Protein AF-A0A965D8L5-F1 (afdb_monomer_lite)

Radius of gyration: 15.69 Å; chains: 1; bounding box: 41×31×36 Å

pLDDT: mean 83.29, std 12.22, range [56.09, 97.19]

Sequence (65 aa):
AQIGKPSRDDFLLQPGELLQRCSSLRVVAYEDGFLSHPDRFIQRIVAVREISSPGSTTRYPLSLE

Secondary structure (DSSP, 8-state):
---S--S-GGGSPPTTHHHHHTTTSEEEEEEEEEETTTTEEEEEEEEE---SPTT----------

Foldseek 3Di:
DDQDDPPDCVPDQDVCNVVVVCVQWAWPDWDFAWDVPPTDTDTDTDTHRDPDDPPDDDDDDPDPD

Structure (mmCIF, N/CA/C/O backbone):
data_AF-A0A965D8L5-F1
#
_entry.id   AF-A0A965D8L5-F1
#
loop_
_atom_site.group_PDB
_atom_site.id
_atom_site.type_symbol
_atom_site.label_atom_id
_atom_site.label_alt_id
_atom_site.label_comp_id
_atom_site.label_asym_id
_atom_site.label_entity_id
_atom_site.label_seq_id
_atom_site.pdbx_PDB_ins_code
_atom_site.Cartn_x
_atom_site.Cartn_y
_atom_site.Cartn_z
_atom_site.occupancy
_atom_site.B_iso_or_equiv
_atom_site.auth_seq_id
_atom_site.auth_comp_id
_atom_site.auth_asym_id
_atom_site.auth_atom_id
_atom_site.pdbx_PDB_model_num
ATOM 1 N N . ALA A 1 1 ? 7.312 -8.934 -15.829 1.00 56.09 1 ALA A N 1
ATOM 2 C CA . ALA A 1 1 ? 7.979 -7.729 -16.359 1.00 56.09 1 ALA A CA 1
ATOM 3 C C . ALA A 1 1 ? 8.923 -7.207 -15.285 1.00 56.09 1 ALA A C 1
ATOM 5 O O . ALA A 1 1 ? 8.484 -7.088 -14.150 1.00 56.09 1 ALA A O 1
ATOM 6 N N . GLN A 1 2 ? 10.197 -6.973 -15.603 1.00 64.62 2 GLN A N 1
ATOM 7 C CA . GLN A 1 2 ? 11.162 -6.383 -14.672 1.00 64.62 2 GLN A CA 1
ATOM 8 C C . GLN A 1 2 ? 11.332 -4.917 -15.068 1.00 64.62 2 GLN A C 1
ATOM 10 O O . GLN A 1 2 ? 11.757 -4.625 -16.183 1.00 64.62 2 GLN A O 1
ATOM 15 N N . ILE A 1 3 ? 10.911 -4.011 -14.193 1.00 69.06 3 ILE A N 1
ATOM 16 C CA . ILE A 1 3 ? 10.893 -2.571 -14.446 1.00 69.06 3 ILE A CA 1
ATOM 17 C C . ILE A 1 3 ? 12.028 -1.947 -13.645 1.00 69.06 3 ILE A C 1
ATOM 19 O O . ILE A 1 3 ? 12.065 -2.063 -12.421 1.00 69.06 3 ILE A O 1
ATOM 23 N N . GLY A 1 4 ? 12.981 -1.332 -14.345 1.00 70.19 4 GLY A N 1
ATOM 24 C CA . GLY A 1 4 ? 14.255 -0.927 -13.755 1.00 70.19 4 GLY A CA 1
ATOM 25 C C . GLY A 1 4 ? 15.126 -2.115 -13.317 1.00 70.19 4 GLY A C 1
ATOM 26 O O . GLY A 1 4 ? 14.791 -3.287 -13.495 1.00 70.19 4 GLY A O 1
ATOM 27 N N . LYS A 1 5 ? 16.292 -1.802 -12.749 1.00 67.56 5 LYS A N 1
ATOM 28 C CA . LYS A 1 5 ? 17.176 -2.769 -12.094 1.00 67.56 5 LYS A CA 1
ATOM 29 C C . LYS A 1 5 ? 17.392 -2.258 -10.670 1.00 67.56 5 LYS A C 1
ATOM 31 O O . LYS A 1 5 ? 18.242 -1.388 -10.490 1.00 67.56 5 LYS A O 1
ATOM 36 N N . PRO A 1 6 ? 16.564 -2.677 -9.698 1.00 66.62 6 PRO A N 1
ATOM 37 C CA . PRO A 1 6 ? 16.732 -2.229 -8.326 1.00 66.62 6 PRO A CA 1
ATOM 38 C C . PRO A 1 6 ? 18.138 -2.630 -7.888 1.00 66.62 6 PRO A C 1
ATOM 40 O O . PRO A 1 6 ? 18.509 -3.797 -7.922 1.00 66.62 6 PRO A O 1
ATOM 43 N N . SER A 1 7 ? 18.969 -1.645 -7.553 1.00 72.50 7 SER A N 1
ATOM 44 C CA . SER A 1 7 ? 20.349 -1.906 -7.133 1.00 72.50 7 SER A CA 1
ATOM 45 C C . SER A 1 7 ? 20.405 -2.629 -5.783 1.00 72.50 7 SER A C 1
ATOM 47 O O . SER A 1 7 ? 21.462 -3.127 -5.403 1.00 72.50 7 SER A O 1
ATOM 49 N N . ARG A 1 8 ? 19.285 -2.631 -5.042 1.00 74.81 8 ARG A N 1
ATOM 50 C CA . ARG A 1 8 ? 19.103 -3.242 -3.723 1.00 74.81 8 ARG A CA 1
ATOM 51 C C . ARG A 1 8 ? 17.643 -3.669 -3.538 1.00 74.81 8 ARG A C 1
ATOM 53 O O . ARG A 1 8 ? 16.770 -2.808 -3.439 1.00 74.81 8 ARG A O 1
ATOM 60 N N . ASP A 1 9 ? 17.404 -4.972 -3.446 1.00 73.75 9 ASP A N 1
ATOM 61 C CA . ASP A 1 9 ? 16.052 -5.539 -3.335 1.00 73.75 9 ASP A CA 1
ATOM 62 C C . ASP A 1 9 ? 15.387 -5.249 -1.980 1.00 73.75 9 ASP A C 1
ATOM 64 O O . ASP A 1 9 ? 14.166 -5.167 -1.912 1.00 73.75 9 ASP A O 1
ATOM 68 N N . ASP A 1 10 ? 16.170 -4.975 -0.929 1.00 78.69 10 ASP A N 1
ATOM 69 C CA . ASP A 1 10 ? 15.669 -4.594 0.407 1.00 78.69 10 ASP A CA 1
ATOM 70 C C . ASP A 1 10 ? 14.812 -3.312 0.407 1.00 78.69 10 ASP A C 1
ATOM 72 O O . ASP A 1 10 ? 14.099 -3.038 1.368 1.00 78.69 10 ASP A O 1
ATOM 76 N N . PHE A 1 11 ? 14.909 -2.492 -0.647 1.00 73.44 11 PHE A N 1
ATOM 77 C CA . PHE A 1 11 ? 14.111 -1.271 -0.805 1.00 73.44 11 PHE A CA 1
ATOM 78 C C . PHE A 1 11 ? 12.795 -1.509 -1.552 1.00 73.44 11 PHE A C 1
ATOM 80 O O . PHE A 1 11 ? 12.009 -0.575 -1.719 1.00 73.44 11 PHE A O 1
ATOM 87 N N . LEU A 1 12 ? 12.552 -2.734 -2.023 1.00 83.25 12 LEU A N 1
ATOM 88 C CA . LEU A 1 12 ? 11.293 -3.111 -2.640 1.00 83.25 12 LEU A CA 1
ATOM 89 C C . LEU A 1 12 ? 10.323 -3.607 -1.576 1.00 83.25 12 LEU A C 1
ATOM 91 O O . LEU A 1 12 ? 10.619 -4.542 -0.830 1.00 83.25 12 LEU A O 1
ATOM 95 N N . LEU A 1 13 ? 9.132 -3.010 -1.567 1.00 87.38 13 LEU A N 1
ATOM 96 C CA . LEU A 1 13 ? 8.023 -3.519 -0.773 1.00 87.38 13 LEU A CA 1
ATOM 97 C C . LEU A 1 13 ? 7.707 -4.955 -1.190 1.00 87.38 13 LEU A C 1
ATOM 99 O O . LEU A 1 13 ? 7.534 -5.243 -2.378 1.00 87.38 13 LEU A O 1
ATOM 103 N N . GLN A 1 14 ? 7.594 -5.841 -0.204 1.00 89.25 14 GLN A N 1
ATOM 104 C CA . GLN A 1 14 ? 7.098 -7.191 -0.439 1.00 89.25 14 GLN A CA 1
ATOM 105 C C . GLN A 1 14 ? 5.582 -7.164 -0.714 1.00 89.25 14 GLN A C 1
ATOM 107 O O . GLN A 1 14 ? 4.872 -6.254 -0.256 1.00 89.25 14 GLN A O 1
ATOM 112 N N . PRO A 1 15 ? 5.036 -8.157 -1.439 1.00 89.62 15 PRO A N 1
ATOM 113 C CA . PRO A 1 15 ? 3.593 -8.278 -1.622 1.00 89.62 15 PRO A CA 1
ATOM 114 C C . PRO A 1 15 ? 2.854 -8.264 -0.277 1.00 89.62 15 PRO A C 1
ATOM 116 O O . PRO A 1 15 ? 3.164 -9.047 0.619 1.00 89.62 15 PRO A O 1
ATOM 119 N N . GLY A 1 16 ? 1.893 -7.351 -0.122 1.00 92.94 16 GLY A N 1
ATOM 120 C CA . GLY A 1 16 ? 1.105 -7.204 1.105 1.00 92.94 16 GLY A CA 1
ATOM 121 C C . GLY A 1 16 ? 1.853 -6.644 2.323 1.00 92.94 16 GLY A C 1
ATOM 122 O O . GLY A 1 16 ? 1.263 -6.579 3.404 1.00 92.94 16 GLY A O 1
ATOM 123 N N . GLU A 1 17 ? 3.109 -6.207 2.186 1.00 95.50 17 GLU A N 1
ATOM 124 C CA . GLU A 1 17 ? 3.897 -5.674 3.303 1.00 95.50 17 GLU A CA 1
ATOM 125 C C . GLU A 1 17 ? 3.169 -4.536 4.032 1.00 95.50 17 GLU A C 1
ATOM 127 O O . GLU A 1 17 ? 3.068 -4.552 5.261 1.00 95.50 17 GLU A O 1
ATOM 132 N N . LEU A 1 18 ? 2.588 -3.578 3.302 1.00 96.56 18 LEU A N 1
ATOM 133 C CA . LEU A 1 18 ? 1.875 -2.453 3.908 1.00 96.56 18 LEU A CA 1
ATOM 134 C C . LEU A 1 18 ? 0.627 -2.897 4.683 1.00 96.56 18 LEU A C 1
ATOM 136 O O . LEU A 1 18 ? 0.337 -2.333 5.737 1.00 96.56 18 LEU A O 1
ATOM 140 N N . LEU A 1 19 ? -0.082 -3.935 4.223 1.00 96.94 19 LEU A N 1
ATOM 141 C CA . LEU A 1 19 ? -1.221 -4.499 4.958 1.00 96.94 19 LEU A CA 1
ATOM 142 C C . LEU A 1 19 ? -0.766 -5.108 6.286 1.00 96.94 19 LEU A C 1
ATOM 144 O O . LEU A 1 19 ? -1.387 -4.870 7.321 1.00 96.94 19 LEU A O 1
ATOM 148 N N . GLN A 1 20 ? 0.348 -5.844 6.278 1.00 96.88 20 GLN A N 1
ATOM 149 C CA . GLN A 1 20 ? 0.899 -6.436 7.494 1.00 96.88 20 GLN A CA 1
ATOM 150 C C . GLN A 1 20 ? 1.352 -5.357 8.486 1.00 96.88 20 GLN A C 1
ATOM 152 O O . GLN A 1 20 ? 1.032 -5.429 9.678 1.00 96.88 20 GLN A O 1
ATOM 157 N N . ARG A 1 21 ? 2.040 -4.319 7.995 1.00 96.31 21 ARG A N 1
ATOM 158 C CA . ARG A 1 21 ? 2.489 -3.173 8.804 1.00 96.31 21 ARG A CA 1
ATOM 159 C C . ARG A 1 21 ? 1.322 -2.379 9.397 1.00 96.31 21 ARG A C 1
ATOM 161 O O . ARG A 1 21 ? 1.428 -1.907 10.527 1.00 96.31 21 ARG A O 1
ATOM 168 N N . CYS A 1 22 ? 0.209 -2.264 8.677 1.00 96.81 22 CYS A N 1
ATOM 169 C CA . CYS A 1 22 ? -0.988 -1.543 9.115 1.00 96.81 22 CYS A CA 1
ATOM 170 C C . CYS A 1 22 ? -2.062 -2.440 9.749 1.00 96.81 22 CYS A C 1
ATOM 172 O O . CYS A 1 22 ? -3.181 -1.978 9.941 1.00 96.81 22 CYS A O 1
ATOM 174 N N . SER A 1 23 ? -1.742 -3.679 10.129 1.00 95.50 23 SER A N 1
ATOM 175 C CA . SER A 1 23 ? -2.702 -4.648 10.693 1.00 95.50 23 SER A CA 1
ATOM 176 C C . SER A 1 23 ? -3.448 -4.175 11.950 1.00 95.50 23 SER A C 1
ATOM 178 O O . SER A 1 23 ? -4.536 -4.663 12.238 1.00 95.50 23 SER A O 1
ATOM 180 N N . SER A 1 24 ? -2.890 -3.212 12.691 1.00 94.19 24 SER A N 1
ATOM 181 C CA . SER A 1 24 ? -3.524 -2.593 13.869 1.00 94.19 24 SER A CA 1
ATOM 182 C C . SER A 1 24 ? -4.353 -1.339 13.556 1.00 94.19 24 SER A C 1
ATOM 184 O O . SER A 1 24 ? -4.894 -0.710 14.466 1.00 94.19 24 SER A O 1
ATOM 186 N N . LEU A 1 25 ? -4.419 -0.936 12.289 1.00 93.06 25 LEU A N 1
ATOM 187 C CA . LEU A 1 25 ? -5.119 0.252 11.820 1.00 93.06 25 LEU A CA 1
ATOM 188 C C . LEU A 1 25 ? -6.305 -0.154 10.950 1.00 93.06 25 LEU A C 1
ATOM 190 O O . LEU A 1 25 ? -6.312 -1.203 10.307 1.00 93.06 25 LEU A O 1
ATOM 194 N N . ARG A 1 26 ? -7.295 0.731 10.862 1.00 90.88 26 ARG A N 1
ATOM 195 C CA . ARG A 1 26 ? -8.373 0.581 9.893 1.00 90.88 26 ARG A CA 1
ATOM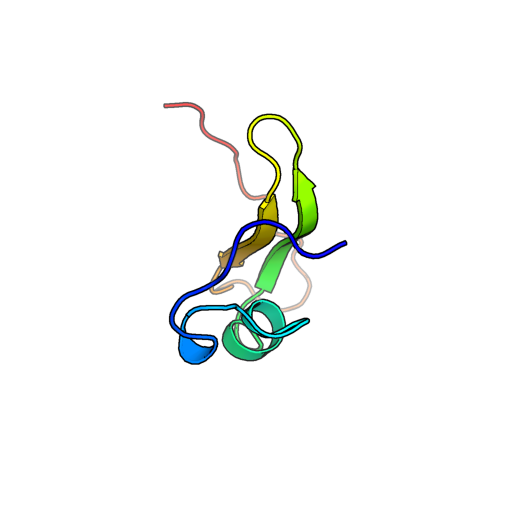 196 C C . ARG A 1 26 ? -7.855 1.017 8.526 1.00 90.88 26 ARG A C 1
ATOM 198 O O . ARG A 1 26 ? -7.488 2.180 8.344 1.00 90.88 26 ARG A O 1
ATOM 205 N N . VAL A 1 27 ? -7.830 0.102 7.562 1.00 92.88 27 VAL A N 1
ATOM 206 C CA . VAL A 1 27 ? -7.446 0.419 6.180 1.00 92.88 27 VAL A CA 1
ATOM 207 C C . VAL A 1 27 ? -8.610 1.122 5.482 1.00 92.88 27 VAL A C 1
ATOM 209 O O . VAL A 1 2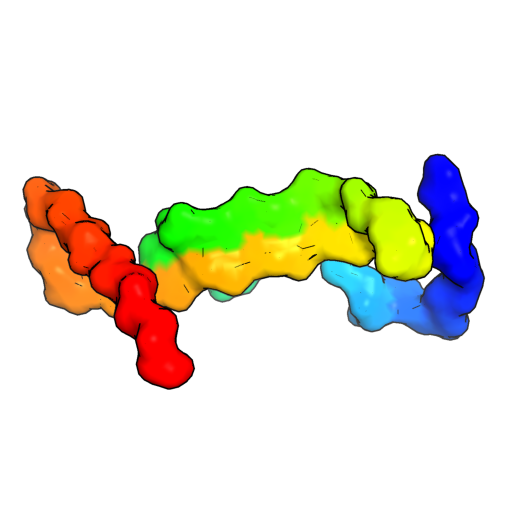7 ? -9.737 0.629 5.468 1.00 92.88 27 VAL A O 1
ATOM 212 N N . VAL A 1 28 ? -8.342 2.302 4.925 1.00 91.69 28 VAL A N 1
ATOM 213 C CA . VAL A 1 28 ? -9.309 3.121 4.178 1.00 91.69 28 VAL A CA 1
ATOM 214 C C . VAL A 1 28 ? -9.192 2.856 2.682 1.00 91.69 28 VAL A C 1
ATOM 216 O O . VAL A 1 28 ? -10.202 2.716 2.001 1.00 91.69 28 VAL A O 1
ATOM 219 N N . ALA A 1 29 ? -7.957 2.778 2.189 1.00 93.50 29 ALA A N 1
ATOM 220 C CA . ALA A 1 29 ? -7.637 2.471 0.804 1.00 93.50 29 ALA A CA 1
ATOM 221 C C . ALA A 1 29 ? -6.312 1.708 0.745 1.00 93.50 29 ALA A C 1
ATOM 223 O O . ALA A 1 29 ? -5.380 2.012 1.491 1.00 93.50 29 ALA A O 1
ATOM 224 N N . TYR A 1 30 ? -6.232 0.737 -0.155 1.00 96.25 30 TYR A N 1
ATOM 225 C CA . TYR A 1 30 ? -5.015 0.007 -0.478 1.00 96.25 30 TYR A CA 1
ATOM 226 C C . TYR A 1 30 ? -4.972 -0.200 -1.986 1.00 96.25 30 TYR A C 1
ATOM 228 O O . TYR A 1 30 ? -5.989 -0.531 -2.594 1.00 96.25 30 TYR A O 1
ATOM 236 N N . GLU A 1 31 ? -3.803 0.001 -2.575 1.00 96.12 31 GLU A N 1
ATOM 237 C CA . GLU A 1 31 ? -3.558 -0.261 -3.985 1.00 96.12 31 GLU A CA 1
ATOM 238 C C . GLU A 1 31 ? -2.244 -1.007 -4.134 1.00 96.12 31 GLU A C 1
ATOM 240 O O . GLU A 1 31 ? -1.243 -0.633 -3.523 1.00 96.12 31 GLU A O 1
ATOM 245 N N . ASP A 1 32 ? -2.282 -2.041 -4.964 1.00 94.62 32 ASP A N 1
ATOM 246 C CA . ASP A 1 32 ? -1.154 -2.860 -5.377 1.00 94.62 32 ASP A CA 1
ATOM 247 C C . ASP A 1 32 ? -1.293 -3.072 -6.879 1.00 94.62 32 ASP A C 1
ATOM 249 O O . ASP A 1 32 ? -2.323 -3.560 -7.355 1.00 94.62 32 ASP A O 1
ATOM 253 N N . GLY A 1 33 ? -0.307 -2.618 -7.638 1.00 91.62 33 GLY A N 1
ATOM 254 C CA . GLY A 1 33 ? -0.421 -2.653 -9.082 1.00 91.62 33 GLY A CA 1
ATOM 255 C C . GLY A 1 33 ? 0.724 -1.980 -9.806 1.00 91.62 33 GLY A C 1
ATOM 256 O O . GLY A 1 33 ? 1.796 -1.717 -9.263 1.00 91.62 33 GLY A O 1
ATOM 257 N N . PHE A 1 34 ? 0.481 -1.720 -11.083 1.00 90.81 34 PHE A N 1
ATOM 258 C CA . PHE A 1 34 ? 1.454 -1.166 -12.005 1.00 90.81 34 PHE A CA 1
ATOM 259 C C . PHE A 1 34 ? 0.944 0.160 -12.566 1.00 90.81 34 PHE A C 1
ATOM 261 O O . PHE A 1 34 ? -0.165 0.229 -13.094 1.00 90.81 34 PHE A O 1
ATOM 268 N N . LEU A 1 35 ? 1.765 1.204 -12.474 1.00 92.38 35 LEU A N 1
ATOM 269 C CA . LEU A 1 35 ? 1.508 2.493 -13.106 1.00 92.38 35 LEU A CA 1
ATOM 270 C C . LEU A 1 35 ? 2.443 2.661 -14.295 1.00 92.38 35 LEU A C 1
ATOM 272 O O . LEU A 1 35 ? 3.641 2.424 -14.173 1.00 92.38 35 LEU A O 1
ATOM 276 N N . SER A 1 36 ? 1.891 3.112 -15.418 1.00 93.19 36 SER A N 1
ATOM 277 C CA . SER A 1 36 ? 2.681 3.527 -16.577 1.00 93.19 36 SER A CA 1
ATOM 278 C C . SER A 1 36 ? 3.113 4.994 -16.439 1.00 93.19 36 SER A C 1
ATOM 280 O O . SER A 1 36 ? 2.546 5.748 -15.644 1.00 93.19 36 SER A O 1
ATOM 282 N N . HIS A 1 37 ? 4.111 5.405 -17.224 1.00 90.31 37 HIS A N 1
ATOM 283 C CA . HIS A 1 37 ? 4.557 6.803 -17.364 1.00 90.31 37 HIS A CA 1
ATOM 284 C C . HIS A 1 37 ? 4.996 7.506 -16.047 1.00 90.31 37 HIS A C 1
ATOM 286 O O . HIS A 1 37 ? 4.299 8.390 -15.546 1.00 90.31 37 HIS A O 1
ATOM 292 N N . PRO A 1 38 ? 6.178 7.180 -15.484 1.00 89.56 38 PRO A N 1
ATOM 293 C CA . PRO A 1 38 ? 7.054 6.080 -15.872 1.00 89.56 38 PRO A CA 1
ATOM 294 C C . PRO A 1 38 ? 6.546 4.752 -15.314 1.00 89.56 38 PRO A C 1
ATOM 296 O O . PRO A 1 38 ? 5.866 4.715 -14.285 1.00 89.56 38 PRO A O 1
ATOM 299 N N . ASP A 1 39 ? 6.920 3.670 -15.983 1.00 90.44 39 ASP A N 1
ATOM 300 C CA . ASP A 1 39 ? 6.609 2.319 -15.542 1.00 90.44 39 ASP A CA 1
ATOM 301 C C . ASP A 1 39 ? 7.145 2.079 -14.127 1.00 90.44 39 ASP A C 1
ATOM 303 O O . ASP A 1 39 ? 8.325 2.309 -13.851 1.00 90.44 39 ASP A O 1
ATOM 307 N N . ARG A 1 40 ? 6.276 1.628 -13.219 1.00 87.75 40 ARG A N 1
ATOM 308 C CA . ARG A 1 40 ? 6.632 1.281 -11.837 1.00 87.75 40 ARG A CA 1
ATOM 309 C C . ARG A 1 40 ? 5.578 0.386 -11.203 1.00 87.75 40 ARG A C 1
ATOM 311 O O . ARG A 1 40 ? 4.384 0.555 -11.443 1.00 87.75 40 ARG A O 1
ATOM 318 N N . PHE A 1 41 ? 6.023 -0.524 -10.345 1.00 87.44 41 PHE A N 1
ATOM 319 C CA . PHE A 1 41 ? 5.133 -1.208 -9.413 1.00 87.44 41 PHE A CA 1
ATOM 320 C C . PHE A 1 41 ? 4.916 -0.323 -8.190 1.00 87.44 41 PHE A C 1
ATOM 322 O O . PHE A 1 41 ? 5.856 0.313 -7.709 1.00 87.44 41 PHE A O 1
ATOM 329 N N . ILE A 1 42 ? 3.679 -0.256 -7.714 1.00 90.75 42 ILE A N 1
ATOM 330 C CA . ILE A 1 42 ? 3.312 0.511 -6.531 1.00 90.75 42 ILE A CA 1
ATOM 331 C C . ILE A 1 42 ? 2.613 -0.380 -5.520 1.00 90.75 42 ILE A C 1
ATOM 333 O O . ILE A 1 42 ? 1.834 -1.258 -5.873 1.00 90.75 42 ILE A O 1
ATOM 337 N N . GLN A 1 43 ? 2.848 -0.062 -4.256 1.00 94.69 43 GLN A N 1
ATOM 338 C CA . GLN A 1 43 ? 1.961 -0.419 -3.169 1.00 94.69 43 GLN A CA 1
ATOM 339 C C . GLN A 1 43 ? 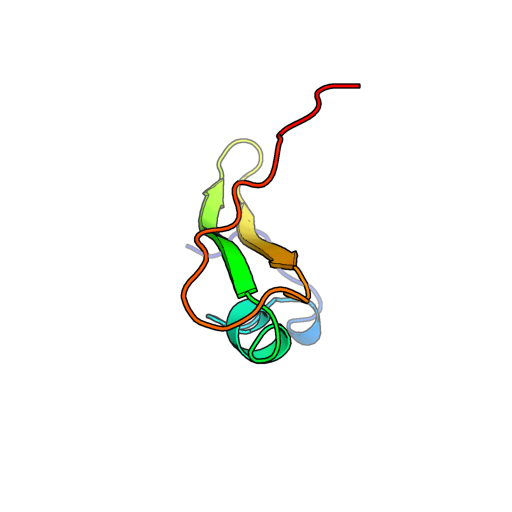1.744 0.862 -2.361 1.00 94.69 43 GLN A C 1
ATOM 341 O O . GLN A 1 43 ? 2.715 1.506 -1.957 1.00 94.69 43 G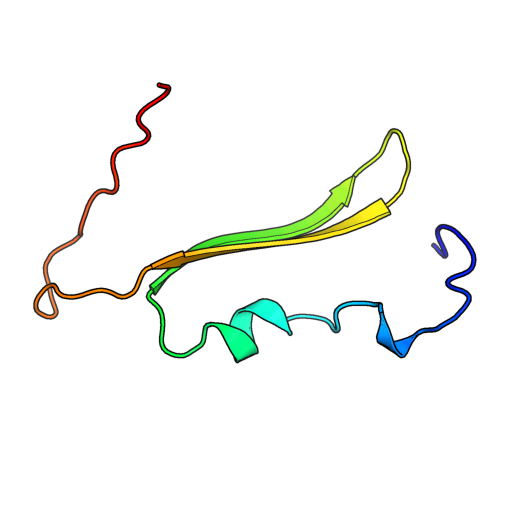LN A O 1
ATOM 346 N N . ARG A 1 44 ? 0.496 1.293 -2.177 1.00 95.81 44 ARG A N 1
ATOM 347 C CA . ARG A 1 44 ? 0.170 2.470 -1.355 1.00 95.81 44 ARG A CA 1
ATOM 348 C C . ARG A 1 44 ? -1.012 2.178 -0.453 1.00 95.81 44 ARG A C 1
ATOM 350 O O . ARG A 1 44 ? -1.932 1.461 -0.836 1.00 95.81 44 ARG A O 1
ATOM 357 N N . ILE A 1 45 ? -0.980 2.742 0.747 1.00 97.19 45 ILE A N 1
ATOM 358 C CA . ILE A 1 45 ? -1.994 2.508 1.770 1.00 97.19 45 ILE A CA 1
ATOM 359 C C . ILE A 1 45 ? -2.397 3.820 2.437 1.00 97.19 45 ILE A C 1
ATOM 361 O O . ILE A 1 45 ? -1.556 4.669 2.727 1.00 97.19 45 ILE A O 1
ATOM 365 N N . VAL A 1 46 ? -3.693 3.963 2.700 1.00 95.62 46 VAL A N 1
ATOM 366 C CA . VAL A 1 46 ? -4.251 4.972 3.600 1.00 95.62 46 VAL A CA 1
ATOM 367 C C . VAL A 1 46 ? -4.873 4.217 4.760 1.00 95.62 46 VAL A C 1
ATOM 369 O O . VAL A 1 46 ? -5.817 3.449 4.569 1.00 95.62 46 VAL A O 1
ATOM 372 N N . ALA A 1 4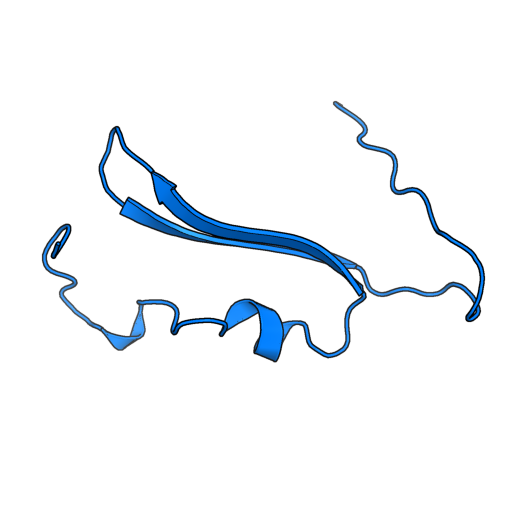7 ? -4.340 4.419 5.959 1.00 94.06 47 ALA A N 1
ATOM 373 C CA . ALA A 1 47 ? -4.812 3.761 7.165 1.00 94.06 47 ALA A CA 1
ATOM 374 C C . ALA A 1 47 ? -4.927 4.769 8.306 1.00 94.06 47 ALA A C 1
ATOM 376 O O . ALA A 1 47 ? -4.165 5.730 8.393 1.00 94.06 47 ALA A O 1
ATOM 377 N N . VAL A 1 48 ? -5.898 4.540 9.179 1.00 91.06 48 VAL A N 1
ATOM 378 C CA . VAL A 1 48 ? -6.234 5.436 10.285 1.00 91.06 48 VAL A CA 1
ATOM 379 C C . VAL A 1 48 ? -6.327 4.640 11.573 1.00 91.06 48 VAL A C 1
ATOM 381 O O . VAL A 1 48 ? -6.820 3.510 11.595 1.00 91.06 48 VAL A O 1
ATOM 384 N N . ARG A 1 49 ? -5.859 5.236 12.670 1.00 90.50 49 ARG A N 1
ATOM 385 C CA . ARG A 1 49 ? -6.131 4.699 14.001 1.00 90.50 49 ARG A CA 1
ATOM 386 C C . ARG A 1 49 ? -7.575 5.033 14.335 1.00 90.50 49 ARG A C 1
ATOM 388 O O . ARG A 1 49 ? -7.911 6.197 14.531 1.00 90.50 49 ARG A O 1
ATOM 395 N N . GLU A 1 50 ? -8.429 4.023 14.343 1.00 81.56 50 GLU A N 1
ATOM 396 C CA . GLU A 1 50 ? -9.826 4.212 14.702 1.00 81.56 50 GLU A CA 1
ATOM 397 C C . GLU A 1 50 ? -9.946 4.368 16.223 1.00 81.56 50 GLU A C 1
ATOM 399 O O . GLU A 1 50 ? -9.422 3.558 16.985 1.00 81.56 50 GLU A O 1
ATOM 404 N N . ILE A 1 51 ? -10.578 5.460 16.656 1.00 75.62 51 ILE A N 1
ATOM 405 C CA . ILE A 1 51 ? -10.859 5.758 18.072 1.00 75.62 51 ILE A CA 1
ATOM 406 C C . ILE A 1 51 ? -12.349 5.483 18.375 1.00 75.62 51 ILE A C 1
ATOM 408 O O . ILE A 1 51 ? -12.772 5.486 19.527 1.00 75.62 51 ILE A O 1
ATOM 412 N N . SER A 1 52 ? -13.168 5.241 17.343 1.00 66.31 52 SER A N 1
ATOM 413 C CA . SER A 1 52 ? -14.610 5.021 17.466 1.00 66.31 52 SER A CA 1
ATOM 414 C C . SER A 1 52 ? -14.960 3.599 17.900 1.00 66.31 52 SER A C 1
ATOM 416 O O . SER A 1 52 ? -14.288 2.631 17.553 1.00 66.31 52 SER A O 1
ATOM 418 N N . SER A 1 53 ? -16.055 3.490 18.657 1.00 62.22 53 SER A N 1
ATOM 419 C CA . SER A 1 53 ? -16.597 2.214 19.128 1.00 62.22 53 SER A CA 1
ATOM 420 C C . SER A 1 53 ? -16.949 1.268 17.971 1.00 62.22 53 SER A C 1
ATOM 422 O O . SER A 1 53 ? -17.410 1.733 16.922 1.00 62.22 53 SER A O 1
ATOM 424 N N . PRO A 1 54 ? -16.797 -0.055 18.170 1.00 63.75 54 PRO A N 1
ATOM 425 C CA . PRO A 1 54 ? -17.188 -1.050 17.179 1.00 63.75 54 PRO A CA 1
ATOM 426 C C . PRO A 1 54 ? -18.666 -0.871 16.799 1.00 63.75 54 PRO A C 1
ATOM 428 O O . PRO A 1 54 ? -19.538 -0.876 17.665 1.00 63.75 54 PRO A O 1
ATOM 431 N N . GLY A 1 55 ? -18.936 -0.692 15.502 1.00 66.00 55 GLY A N 1
ATOM 432 C CA . GLY A 1 55 ? -20.293 -0.580 14.948 1.00 66.00 55 GLY A CA 1
ATOM 433 C C . GLY A 1 55 ? -20.669 0.778 14.344 1.00 66.00 55 GLY A C 1
ATOM 434 O O . GLY A 1 55 ? -21.729 0.875 13.729 1.00 66.00 55 GLY A O 1
ATOM 435 N N . SER A 1 56 ? -19.825 1.811 14.452 1.00 67.25 56 SER A N 1
ATOM 436 C CA . SER A 1 56 ? -20.038 3.081 13.742 1.00 67.25 56 SER A CA 1
ATOM 437 C C . SER A 1 56 ? -19.197 3.144 12.467 1.00 67.25 56 SER A C 1
ATOM 439 O O . SER A 1 56 ? -17.970 3.107 12.527 1.00 67.25 56 SER A O 1
ATOM 441 N N . THR A 1 57 ? -19.837 3.265 11.302 1.00 68.75 57 THR A N 1
ATOM 442 C CA . THR A 1 57 ? -19.127 3.511 10.040 1.00 68.75 57 THR A CA 1
ATOM 443 C C . THR A 1 57 ? -18.634 4.957 10.008 1.00 68.75 57 THR A C 1
ATOM 445 O O . THR A 1 57 ? -19.377 5.870 9.642 1.00 68.75 57 THR A O 1
ATOM 448 N N . THR A 1 58 ? -17.370 5.181 10.364 1.00 76.12 58 THR A N 1
ATOM 449 C CA . THR A 1 58 ? -16.749 6.508 10.272 1.00 76.12 58 THR A CA 1
ATOM 450 C C . THR A 1 58 ? -16.536 6.893 8.805 1.00 76.12 58 THR A C 1
ATOM 452 O O . THR A 1 58 ? -15.785 6.238 8.078 1.00 76.12 58 THR A O 1
ATOM 455 N N . ARG A 1 59 ? -17.181 7.975 8.348 1.00 77.19 59 ARG A N 1
ATOM 456 C CA . ARG A 1 59 ? -16.850 8.614 7.064 1.00 77.19 59 ARG A CA 1
ATOM 457 C C . ARG A 1 59 ? -15.677 9.567 7.265 1.00 77.19 59 ARG A C 1
ATOM 459 O O . ARG A 1 59 ? -15.750 10.460 8.102 1.00 77.19 59 ARG A O 1
ATOM 466 N N . TYR A 1 60 ? -14.625 9.390 6.474 1.00 77.94 60 TYR A N 1
ATOM 467 C CA . TYR A 1 60 ? -13.447 10.256 6.493 1.00 77.94 60 TYR A CA 1
ATOM 468 C C . TYR A 1 60 ? -1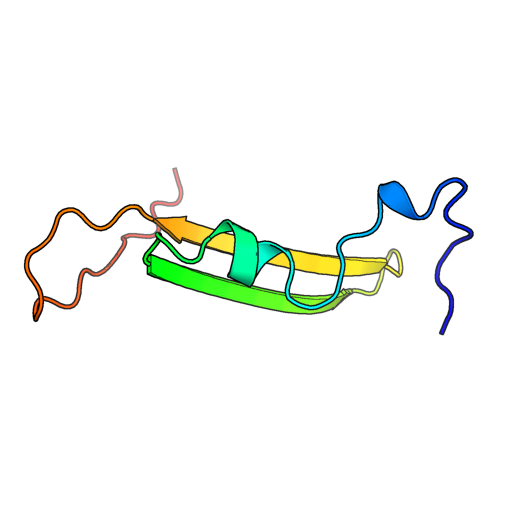3.632 11.319 5.410 1.00 77.94 60 TYR A C 1
ATOM 470 O O . TYR A 1 60 ? -13.673 10.954 4.232 1.00 77.94 60 TYR A O 1
ATOM 478 N N . PRO A 1 61 ? -13.823 12.600 5.773 1.00 76.44 61 PRO A N 1
ATOM 479 C CA . PRO A 1 61 ? -13.970 13.656 4.784 1.00 76.44 61 PRO A CA 1
ATOM 480 C C . PRO A 1 61 ? -12.661 13.809 4.003 1.00 76.44 61 PRO A C 1
ATOM 482 O O . PRO A 1 61 ? -11.579 13.854 4.585 1.00 76.44 61 PRO A O 1
ATOM 485 N N . LEU A 1 62 ? -12.765 13.878 2.677 1.00 71.31 62 LEU A N 1
ATOM 486 C CA . LEU A 1 62 ? -11.662 14.286 1.812 1.00 71.31 62 LEU A CA 1
ATOM 487 C C . LEU A 1 62 ? -11.719 15.810 1.707 1.00 71.31 62 LEU A C 1
ATOM 489 O O . LEU A 1 62 ? -12.394 16.343 0.828 1.00 71.31 62 LEU A O 1
ATOM 493 N N . SER A 1 63 ? -11.082 16.514 2.640 1.00 75.06 63 SER A N 1
ATOM 494 C CA . SER A 1 63 ? -10.888 17.956 2.489 1.00 75.06 63 SER A CA 1
ATOM 495 C C . SER A 1 63 ? -9.790 18.185 1.451 1.00 75.06 63 SER A C 1
ATOM 497 O O . SER A 1 63 ? -8.669 17.711 1.618 1.00 75.06 63 SER A O 1
ATOM 499 N N . LEU A 1 64 ? -10.137 18.866 0.362 1.00 60.31 64 LEU A N 1
ATOM 500 C CA . LEU A 1 64 ? -9.189 19.415 -0.603 1.00 60.31 64 LEU A CA 1
ATOM 501 C C . LEU A 1 64 ? -8.860 20.840 -0.138 1.00 60.31 64 LEU A C 1
ATOM 503 O O . LEU A 1 64 ? -9.437 21.791 -0.659 1.00 60.31 64 LEU A O 1
ATOM 507 N N . GLU A 1 65 ? -8.048 20.982 0.908 1.00 57.12 65 GLU A N 1
ATOM 508 C CA . GLU A 1 65 ? -7.418 22.275 1.231 1.00 57.12 65 GLU A CA 1
ATOM 509 C C . GLU A 1 65 ? -6.068 22.390 0.521 1.00 57.12 65 GLU A C 1
ATOM 511 O O . GLU A 1 65 ? -5.328 21.377 0.499 1.00 57.12 65 GLU A O 1
#